Protein AF-A0A946H906-F1 (afdb_monomer_lite)

Secondary structure (DSSP, 8-state):
-BHHHHHHHTTSS-HHHHHHHHHTT-EEETTEEPPTT-B--TT--EEETTEE---TT-----------------HHHHHHHHHHHHHTTSS--

Radius of gyration: 25.54 Å; chains: 1; bounding box: 74×28×42 Å

Foldseek 3Di:
DWQLVFVVLLVPDDSVVSQVQLVVQQKDKQNHRHHHRDDDDDPIFIGGNNHTGGRPPDPPVPVCPVPPPPPVPDPV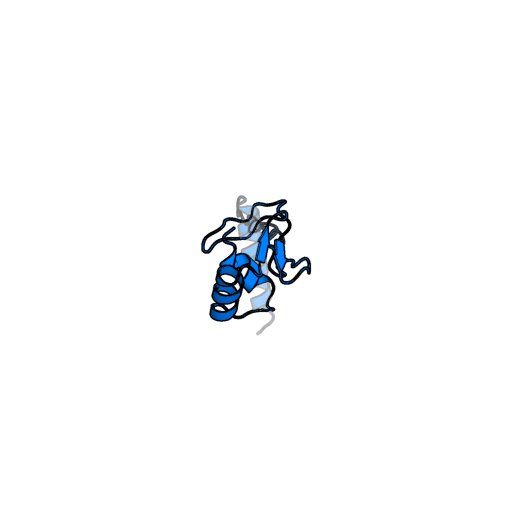VVVVVVVVVVVVVVVPD

Structure (mmCIF, N/CA/C/O backbone):
data_AF-A0A946H906-F1
#
_entry.id   AF-A0A946H906-F1
#
loop_
_atom_site.group_PDB
_atom_site.id
_atom_site.type_symbol
_atom_site.label_atom_id
_atom_site.label_alt_id
_atom_site.label_comp_id
_atom_site.label_asym_id
_atom_site.label_entity_id
_atom_site.label_seq_id
_atom_site.pdbx_PDB_ins_code
_atom_site.Cartn_x
_atom_site.Cartn_y
_atom_site.Cartn_z
_atom_site.occupancy
_atom_site.B_iso_or_equiv
_atom_site.auth_seq_id
_atom_site.auth_comp_id
_atom_site.auth_asym_id
_atom_site.auth_atom_id
_atom_site.pdbx_PDB_model_num
ATOM 1 N N . MET A 1 1 ? -1.592 4.875 3.827 1.00 82.62 1 MET A N 1
ATOM 2 C CA . MET A 1 1 ? -0.747 4.279 2.759 1.00 82.62 1 MET A CA 1
ATOM 3 C C . MET A 1 1 ? -1.570 4.110 1.479 1.00 82.62 1 MET A C 1
ATOM 5 O O . MET A 1 1 ? -2.671 3.612 1.585 1.00 82.62 1 MET A O 1
ATOM 9 N N . ARG A 1 2 ? -1.099 4.500 0.279 1.00 87.94 2 ARG A N 1
ATOM 10 C CA . ARG A 1 2 ? -1.870 4.282 -0.975 1.00 87.94 2 ARG A CA 1
ATOM 11 C C . ARG A 1 2 ? -2.094 2.791 -1.261 1.00 87.94 2 ARG A C 1
ATOM 13 O O . ARG A 1 2 ? -1.145 2.014 -1.129 1.00 87.94 2 ARG A O 1
ATOM 20 N N . ILE A 1 3 ? -3.282 2.425 -1.736 1.00 88.75 3 ILE A N 1
ATOM 21 C CA . ILE A 1 3 ? -3.661 1.038 -2.040 1.00 88.75 3 ILE A CA 1
ATOM 22 C C . ILE A 1 3 ? -2.736 0.393 -3.085 1.00 88.75 3 ILE A C 1
ATOM 24 O O . ILE A 1 3 ? -2.228 -0.697 -2.855 1.00 88.75 3 ILE A O 1
ATOM 28 N N . ASN A 1 4 ? -2.343 1.106 -4.144 1.00 88.38 4 ASN A N 1
ATOM 29 C CA . ASN A 1 4 ? -1.438 0.576 -5.178 1.00 88.38 4 ASN A CA 1
ATOM 30 C C . ASN A 1 4 ? -0.046 0.242 -4.600 1.00 88.38 4 ASN A C 1
ATOM 32 O O . ASN A 1 4 ? 0.676 -0.622 -5.098 1.00 88.38 4 ASN A O 1
ATOM 36 N N . LYS A 1 5 ? 0.374 0.948 -3.537 1.00 86.62 5 LYS A N 1
ATOM 37 C CA . LYS A 1 5 ? 1.610 0.635 -2.801 1.00 86.62 5 LYS A CA 1
ATOM 38 C C . LYS A 1 5 ? 1.411 -0.572 -1.883 1.00 86.62 5 LYS A C 1
ATOM 40 O O . LYS A 1 5 ? 2.341 -1.359 -1.749 1.00 86.62 5 LYS A O 1
ATOM 45 N N . PHE A 1 6 ? 0.231 -0.702 -1.279 1.00 88.50 6 PHE A N 1
ATOM 46 C CA . PHE A 1 6 ? -0.147 -1.838 -0.441 1.00 88.50 6 PHE A CA 1
ATOM 47 C C . PHE A 1 6 ? -0.138 -3.143 -1.243 1.00 88.50 6 PHE A C 1
ATOM 49 O O . PHE A 1 6 ? 0.579 -4.065 -0.871 1.00 88.50 6 PHE A O 1
ATOM 56 N N . VAL A 1 7 ? -0.836 -3.177 -2.382 1.00 87.31 7 VAL A N 1
ATOM 57 C CA . VAL A 1 7 ? -0.913 -4.353 -3.266 1.00 87.31 7 VAL A CA 1
ATOM 58 C C . VAL A 1 7 ? 0.465 -4.705 -3.836 1.00 87.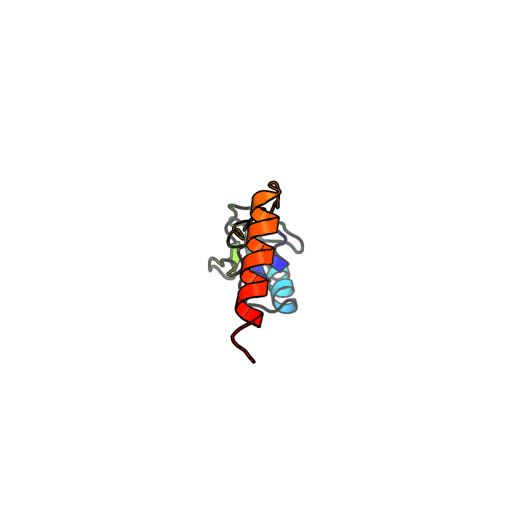31 7 VAL A C 1
ATOM 60 O O . VAL A 1 7 ? 0.877 -5.852 -3.789 1.00 87.31 7 VAL A O 1
ATOM 63 N N . LYS A 1 8 ? 1.279 -3.729 -4.261 1.00 85.69 8 LYS A N 1
ATOM 64 C CA . LYS A 1 8 ? 2.671 -4.025 -4.656 1.00 85.69 8 LYS A CA 1
ATOM 65 C C . LYS A 1 8 ? 3.480 -4.650 -3.506 1.00 85.69 8 LYS A C 1
ATOM 67 O O . LYS A 1 8 ? 4.335 -5.505 -3.726 1.00 85.69 8 LYS A O 1
ATOM 72 N N . ALA A 1 9 ? 3.278 -4.184 -2.275 1.00 84.81 9 ALA A N 1
ATOM 73 C CA . ALA A 1 9 ? 4.036 -4.654 -1.117 1.00 84.81 9 ALA A CA 1
ATOM 74 C C . ALA A 1 9 ? 3.673 -6.087 -0.696 1.00 84.81 9 ALA A C 1
ATOM 76 O O . ALA A 1 9 ? 4.422 -6.676 0.085 1.00 84.81 9 ALA A O 1
ATOM 77 N N . THR A 1 10 ? 2.575 -6.643 -1.217 1.00 84.00 10 THR A N 1
ATOM 78 C CA . THR A 1 10 ? 2.232 -8.063 -1.097 1.00 84.00 10 THR A CA 1
ATOM 79 C C . THR A 1 10 ? 2.880 -8.898 -2.193 1.00 84.00 10 THR A C 1
ATOM 81 O O . THR A 1 10 ? 2.593 -10.074 -2.241 1.00 84.00 10 THR A O 1
ATOM 84 N N . GLY A 1 11 ? 3.708 -8.350 -3.095 1.00 82.44 11 GLY A N 1
ATOM 85 C CA . GLY A 1 11 ? 4.500 -9.098 -4.090 1.00 82.44 11 GLY A CA 1
ATOM 86 C C . GLY A 1 11 ? 3.752 -10.081 -5.003 1.00 82.44 11 GLY A C 1
ATOM 87 O O . GLY A 1 11 ? 4.403 -10.770 -5.777 1.00 82.44 11 GLY A O 1
ATOM 88 N N . LEU A 1 12 ? 2.421 -10.131 -4.926 1.00 79.75 12 LEU A N 1
ATOM 89 C CA . LEU A 1 12 ? 1.551 -10.993 -5.720 1.00 79.75 12 LEU A CA 1
ATOM 90 C C . LEU A 1 12 ? 1.292 -10.391 -7.106 1.00 79.75 12 LEU A C 1
ATOM 92 O O . LEU A 1 12 ? 1.081 -11.127 -8.059 1.00 79.75 12 LEU A O 1
ATOM 96 N N . PHE A 1 13 ? 1.334 -9.059 -7.216 1.00 81.44 13 PHE A N 1
ATOM 97 C CA . PHE A 1 13 ? 0.990 -8.328 -8.433 1.00 81.44 13 PHE A CA 1
ATOM 98 C C . PHE A 1 13 ? 2.075 -7.324 -8.805 1.00 81.44 13 PHE A C 1
ATOM 100 O O . PHE A 1 13 ? 2.667 -6.642 -7.956 1.00 81.44 13 PHE A O 1
ATOM 107 N N . SER A 1 14 ? 2.297 -7.186 -10.108 1.00 84.00 14 SER A N 1
ATOM 108 C CA . SER A 1 14 ? 3.043 -6.074 -10.676 1.00 84.00 14 SER A CA 1
ATOM 109 C C . SER A 1 14 ? 2.284 -4.756 -10.491 1.00 84.00 14 SER A C 1
ATOM 111 O O . SER A 1 14 ? 1.121 -4.705 -10.095 1.00 84.00 14 SER A O 1
ATOM 113 N N . ARG A 1 15 ? 2.953 -3.638 -10.791 1.00 82.44 15 ARG A N 1
ATOM 114 C CA . ARG A 1 15 ? 2.320 -2.310 -10.734 1.00 82.44 15 ARG A CA 1
ATOM 115 C C . ARG A 1 15 ? 1.059 -2.231 -11.597 1.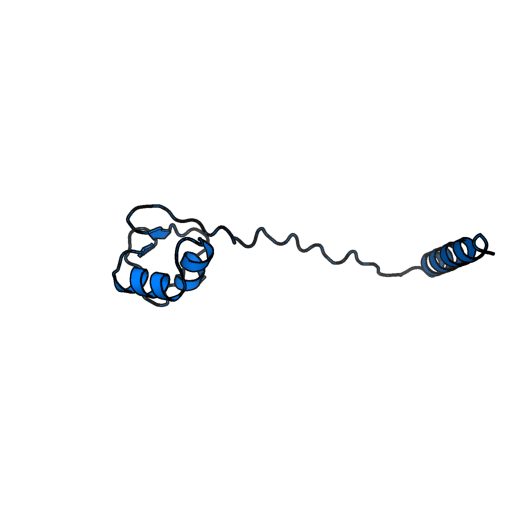00 82.44 15 ARG A C 1
ATOM 117 O O . ARG A 1 15 ? 0.058 -1.727 -11.116 1.00 82.44 15 ARG A O 1
ATOM 124 N N . ARG A 1 16 ? 1.134 -2.742 -12.831 1.00 86.38 16 ARG A N 1
ATOM 125 C CA . ARG 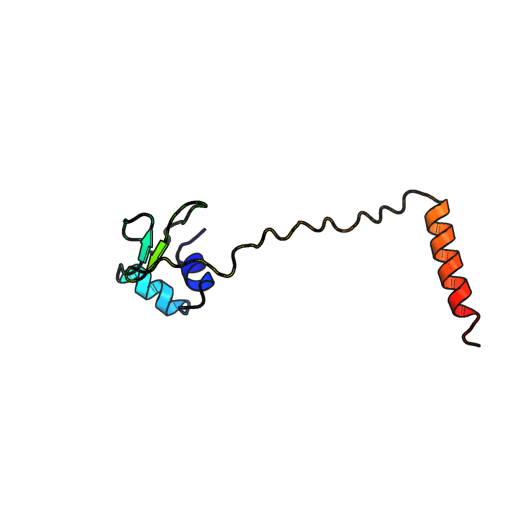A 1 16 ? 0.035 -2.684 -13.803 1.00 86.38 16 ARG A CA 1
ATOM 126 C C . ARG A 1 16 ? -1.132 -3.562 -13.376 1.00 86.38 16 ARG A C 1
ATOM 128 O O . ARG A 1 16 ? -2.267 -3.118 -13.420 1.00 86.38 16 ARG A O 1
ATOM 135 N N . GLU A 1 17 ? -0.847 -4.774 -12.909 1.00 87.12 17 GLU A N 1
ATOM 136 C CA . GLU A 1 17 ? -1.903 -5.678 -12.449 1.00 87.12 17 GLU A CA 1
ATOM 137 C C . GLU A 1 17 ? -2.551 -5.180 -11.156 1.00 87.12 17 GLU A C 1
ATOM 139 O O . GLU A 1 17 ? -3.744 -5.371 -10.966 1.00 87.12 17 GLU A O 1
ATOM 144 N N . ALA A 1 18 ? -1.800 -4.502 -10.282 1.00 86.75 18 ALA A N 1
ATOM 145 C CA . ALA A 1 18 ? -2.382 -3.861 -9.110 1.00 86.75 18 ALA A CA 1
ATOM 146 C C . ALA A 1 18 ? -3.375 -2.762 -9.509 1.00 86.75 18 ALA A C 1
ATOM 148 O O . ALA A 1 18 ? -4.448 -2.685 -8.921 1.00 86.75 18 ALA A O 1
ATOM 149 N N . ASP A 1 19 ? -3.025 -1.931 -10.495 1.00 88.06 19 ASP A N 1
ATOM 150 C CA . ASP A 1 19 ? -3.914 -0.883 -11.001 1.00 88.06 19 ASP A CA 1
ATOM 151 C C . ASP A 1 19 ? -5.180 -1.503 -11.619 1.00 88.06 19 ASP A C 1
ATOM 153 O O . ASP A 1 19 ? -6.283 -1.122 -11.230 1.00 88.06 19 ASP A O 1
ATOM 157 N N . GLN A 1 20 ? -5.022 -2.535 -12.459 1.00 90.25 20 GLN A N 1
ATOM 158 C CA . GLN A 1 20 ? -6.136 -3.267 -13.071 1.00 90.25 20 GLN A CA 1
ATOM 159 C C . GLN A 1 20 ? -7.037 -3.937 -12.024 1.00 90.25 20 GLN A C 1
ATOM 161 O O . GLN A 1 20 ? -8.247 -3.790 -12.067 1.00 90.25 20 GLN A O 1
ATOM 166 N N . ALA A 1 21 ? -6.468 -4.617 -11.025 1.00 89.19 21 ALA A N 1
ATOM 167 C CA . ALA A 1 21 ? -7.247 -5.278 -9.977 1.00 89.19 21 ALA A CA 1
ATOM 168 C C . ALA A 1 21 ? -8.054 -4.287 -9.120 1.00 89.19 21 ALA A C 1
ATOM 170 O O . ALA A 1 21 ? -9.112 -4.634 -8.591 1.00 89.19 21 ALA A O 1
ATOM 171 N N . ILE A 1 22 ? -7.562 -3.056 -8.955 1.00 90.00 22 ILE A N 1
ATOM 172 C CA . ILE A 1 22 ? -8.307 -1.992 -8.276 1.00 90.00 22 ILE A CA 1
ATOM 173 C C . ILE A 1 22 ? -9.426 -1.468 -9.185 1.00 90.00 22 ILE A C 1
ATOM 175 O O . ILE A 1 22 ? -10.542 -1.280 -8.711 1.00 90.00 22 ILE A O 1
ATOM 179 N N . GLU A 1 23 ? -9.137 -1.242 -10.467 1.00 90.50 23 GLU A N 1
ATOM 180 C CA . GLU A 1 23 ? -10.107 -0.760 -11.458 1.00 90.50 23 GLU A CA 1
ATOM 181 C C . GLU A 1 23 ? -11.254 -1.756 -11.684 1.00 90.50 23 GLU A C 1
ATOM 183 O O . GLU A 1 23 ? -12.420 -1.368 -11.669 1.00 90.50 23 GLU A O 1
ATOM 188 N N . ASP A 1 24 ? -10.930 -3.047 -11.758 1.00 91.44 24 ASP A N 1
ATOM 189 C CA . ASP A 1 24 ? -11.878 -4.159 -11.878 1.00 91.44 24 ASP A CA 1
ATOM 190 C C . ASP A 1 24 ? -12.700 -4.386 -10.593 1.00 91.44 24 ASP A C 1
ATOM 192 O O . ASP A 1 24 ? -13.581 -5.245 -10.554 1.00 91.44 24 ASP A O 1
ATOM 196 N N . GLY A 1 25 ? -12.401 -3.671 -9.501 1.00 90.56 25 GLY A N 1
ATOM 197 C CA . GLY A 1 25 ? -13.103 -3.829 -8.227 1.00 90.56 25 GLY A CA 1
ATOM 198 C C . GLY A 1 25 ? -12.799 -5.145 -7.501 1.00 90.56 25 GLY A C 1
ATOM 199 O O . GLY A 1 25 ? -13.554 -5.568 -6.628 1.00 90.56 25 GLY A O 1
ATOM 200 N N . ARG A 1 26 ? -11.680 -5.802 -7.817 1.00 91.06 26 ARG A N 1
ATOM 201 C CA . ARG A 1 26 ? -11.249 -7.050 -7.158 1.00 91.06 26 ARG A CA 1
ATOM 202 C C . ARG A 1 26 ? -10.677 -6.809 -5.761 1.00 91.06 26 ARG A C 1
ATOM 204 O O . ARG A 1 26 ? -10.586 -7.729 -4.947 1.00 91.06 26 ARG A O 1
ATOM 211 N N . VAL A 1 27 ? -10.297 -5.563 -5.470 1.00 91.12 27 VAL A N 1
ATOM 212 C CA . VAL A 1 27 ? -9.765 -5.124 -4.176 1.00 91.12 27 VAL A CA 1
ATOM 213 C C . VAL A 1 27 ? -10.863 -4.482 -3.332 1.00 91.12 27 VAL A C 1
ATOM 215 O O . VAL A 1 27 ? -11.524 -3.533 -3.756 1.00 91.12 27 VAL A O 1
ATOM 218 N N . THR A 1 28 ? -10.995 -4.922 -2.082 1.00 92.44 28 THR A N 1
ATOM 219 C CA . THR A 1 28 ? -11.884 -4.298 -1.096 1.00 92.44 28 THR A CA 1
ATOM 220 C C . THR A 1 28 ? -11.134 -3.922 0.181 1.00 92.44 28 THR A C 1
ATOM 222 O O . THR A 1 28 ? -10.273 -4.653 0.662 1.00 92.44 28 THR A O 1
ATOM 225 N N . ILE A 1 29 ? -11.456 -2.763 0.753 1.00 92.19 29 ILE A N 1
ATOM 226 C CA . ILE A 1 29 ? -10.932 -2.268 2.030 1.00 92.19 29 ILE A CA 1
ATOM 227 C C . ILE A 1 29 ? -12.091 -2.269 3.021 1.00 92.19 29 ILE A C 1
ATOM 229 O O . ILE A 1 29 ? -13.110 -1.626 2.773 1.00 92.19 29 ILE A O 1
ATOM 233 N N . ASN A 1 30 ? -11.970 -2.992 4.135 1.00 90.00 30 ASN A N 1
ATOM 234 C CA . ASN A 1 30 ? -13.022 -3.087 5.156 1.00 90.00 30 ASN A CA 1
ATOM 235 C C . ASN A 1 30 ? -14.412 -3.409 4.562 1.00 90.00 30 ASN A C 1
ATOM 237 O O . ASN A 1 30 ? -15.414 -2.817 4.963 1.00 90.00 30 ASN A O 1
ATOM 241 N N . LYS A 1 31 ? -14.466 -4.338 3.593 1.00 86.81 31 LYS A N 1
ATOM 242 C CA . LYS A 1 31 ? -15.683 -4.755 2.862 1.00 86.81 31 LYS A CA 1
ATOM 243 C C . LYS A 1 31 ? -16.282 -3.703 1.909 1.00 86.81 31 LYS A C 1
ATOM 245 O O . LYS A 1 31 ? -17.405 -3.878 1.448 1.00 86.81 31 LYS A O 1
ATOM 250 N N . LYS A 1 32 ? -15.558 -2.626 1.593 1.00 90.62 32 LYS A N 1
ATOM 251 C CA . LYS A 1 32 ? -15.937 -1.631 0.573 1.00 90.62 32 LYS A CA 1
ATOM 252 C C . LYS A 1 32 ? -14.995 -1.711 -0.623 1.00 90.62 32 LYS A C 1
ATOM 254 O O . LYS A 1 32 ? -13.802 -1.919 -0.427 1.00 90.62 32 LYS A O 1
ATOM 259 N N . LEU A 1 33 ? -15.507 -1.527 -1.840 1.00 91.12 33 LEU A N 1
ATOM 260 C CA . LEU A 1 33 ? -14.682 -1.502 -3.053 1.00 91.12 33 LEU A CA 1
ATOM 261 C C . LEU A 1 33 ? -13.620 -0.405 -2.957 1.00 91.12 33 LEU A C 1
ATOM 263 O O . LEU A 1 33 ? -13.925 0.746 -2.638 1.00 91.12 33 LEU A O 1
ATOM 267 N N . ALA A 1 34 ? -12.367 -0.784 -3.191 1.00 90.69 34 ALA A N 1
ATOM 268 C CA . ALA A 1 34 ? -11.271 0.164 -3.245 1.00 90.69 34 ALA A CA 1
ATOM 269 C C . ALA A 1 34 ? -11.291 0.887 -4.592 1.00 90.69 34 ALA A C 1
ATOM 271 O O . ALA A 1 34 ? -11.499 0.270 -5.629 1.00 90.69 34 ALA A O 1
ATOM 272 N N . THR A 1 35 ? -11.028 2.189 -4.580 1.00 90.38 35 THR A N 1
ATOM 273 C CA . THR A 1 35 ? -10.877 2.988 -5.799 1.00 90.38 35 THR A CA 1
ATOM 274 C C . THR A 1 35 ? -9.408 3.282 -6.084 1.00 90.38 35 THR A C 1
ATOM 276 O O . THR A 1 35 ? -8.549 3.227 -5.193 1.00 90.38 35 THR A O 1
ATOM 279 N N . ILE A 1 36 ? -9.100 3.623 -7.338 1.00 88.69 36 ILE A N 1
ATOM 280 C CA . ILE A 1 36 ? -7.758 4.059 -7.730 1.00 88.69 36 ILE A CA 1
ATOM 281 C C . ILE A 1 36 ? -7.384 5.287 -6.891 1.00 88.69 36 ILE A C 1
ATOM 283 O O . ILE A 1 36 ? -8.082 6.298 -6.879 1.00 88.69 36 ILE A O 1
ATOM 287 N N . GLY A 1 37 ? -6.275 5.190 -6.154 1.00 87.62 37 GLY A N 1
ATOM 288 C CA . GLY A 1 37 ? -5.826 6.250 -5.249 1.00 87.62 37 GLY A CA 1
ATOM 289 C C . GLY A 1 37 ? -6.366 6.165 -3.818 1.00 87.62 37 GLY A C 1
ATOM 290 O O . GLY A 1 37 ? -5.983 7.005 -3.000 1.00 87.62 37 GLY A O 1
ATOM 291 N N . ALA A 1 38 ? -7.160 5.144 -3.478 1.00 89.94 38 ALA A N 1
ATOM 292 C CA . ALA A 1 38 ? -7.616 4.916 -2.110 1.00 89.94 38 ALA A CA 1
ATOM 293 C C . ALA A 1 38 ? -6.448 4.822 -1.112 1.00 89.94 38 ALA A C 1
ATOM 295 O O . ALA A 1 38 ? -5.334 4.371 -1.424 1.00 89.94 38 ALA A O 1
ATOM 296 N N . ILE A 1 39 ? -6.710 5.260 0.119 1.00 90.56 39 ILE A N 1
ATOM 297 C CA . ILE A 1 39 ? -5.736 5.278 1.208 1.00 90.56 39 ILE A CA 1
ATOM 298 C C . ILE A 1 39 ? -6.140 4.222 2.234 1.00 90.56 39 ILE A C 1
ATOM 300 O O . ILE A 1 39 ? -7.234 4.258 2.774 1.00 90.56 39 ILE A O 1
ATOM 304 N N . VAL A 1 40 ? -5.217 3.306 2.504 1.00 88.62 40 VAL A N 1
ATOM 305 C CA . VAL A 1 40 ? -5.294 2.272 3.537 1.00 88.62 40 VAL A CA 1
ATOM 306 C C . VAL A 1 40 ? -4.658 2.799 4.820 1.00 88.62 40 VAL A C 1
ATOM 308 O O . VAL A 1 40 ? -3.503 3.249 4.798 1.00 88.62 40 VAL A O 1
ATOM 311 N N . SER A 1 41 ? -5.388 2.746 5.923 1.00 88.19 41 SER A N 1
ATOM 312 C CA . SER A 1 41 ? -4.941 3.155 7.256 1.00 88.19 41 SER A CA 1
ATOM 313 C C . SER A 1 41 ? -4.359 1.980 8.045 1.00 88.19 41 SER A C 1
ATOM 315 O O . SER A 1 41 ? -4.545 0.813 7.699 1.00 88.19 41 SER A O 1
ATOM 317 N N . GLU A 1 42 ? -3.612 2.282 9.107 1.00 80.06 42 GLU A N 1
ATOM 318 C CA . GLU A 1 42 ? -3.091 1.268 10.029 1.00 80.06 42 GLU A CA 1
ATOM 319 C C . GLU A 1 42 ? -4.256 0.698 10.851 1.00 80.06 42 GLU A C 1
ATOM 321 O O . GLU A 1 42 ? -4.724 1.325 11.794 1.00 80.06 42 GLU A O 1
ATOM 326 N N . GLY A 1 43 ? -4.772 -0.460 10.436 1.00 84.88 43 GLY A N 1
ATOM 327 C CA . GLY A 1 43 ? -5.969 -1.093 11.008 1.00 84.88 43 GLY A CA 1
ATOM 328 C C . GLY A 1 43 ? -6.971 -1.563 9.954 1.00 84.88 43 GLY A C 1
ATOM 329 O O . GLY A 1 43 ? -7.819 -2.401 10.248 1.00 84.88 43 GLY A O 1
ATOM 330 N N . ASP A 1 44 ? -6.837 -1.083 8.718 1.00 89.19 44 ASP A N 1
ATOM 331 C CA . ASP A 1 44 ? -7.708 -1.495 7.625 1.00 89.19 44 ASP A CA 1
ATOM 332 C C . ASP A 1 44 ? -7.352 -2.894 7.114 1.00 89.19 44 ASP A C 1
ATOM 334 O O . ASP A 1 44 ? -6.180 -3.235 6.916 1.00 89.19 44 ASP A O 1
ATOM 338 N N . VAL A 1 45 ? -8.385 -3.693 6.842 1.00 89.81 45 VAL A N 1
ATOM 339 C CA . VAL A 1 45 ? -8.244 -5.031 6.266 1.00 89.81 45 VAL A CA 1
ATOM 340 C C . VAL A 1 45 ? -8.510 -4.962 4.771 1.00 89.81 45 VAL A C 1
ATOM 342 O O . VAL A 1 45 ? -9.631 -4.692 4.330 1.00 89.81 45 VAL A O 1
ATOM 345 N N . VAL A 1 46 ? -7.469 -5.230 3.989 1.00 90.56 46 VAL A N 1
ATOM 346 C CA . VAL A 1 46 ? -7.550 -5.294 2.531 1.00 90.56 46 VAL A CA 1
ATOM 347 C C . VAL A 1 46 ? -7.782 -6.739 2.109 1.00 90.56 46 VAL A C 1
ATOM 349 O O . VAL A 1 46 ? -7.011 -7.626 2.478 1.00 90.56 46 VAL A O 1
ATOM 352 N N . HIS A 1 47 ? -8.833 -6.960 1.328 1.00 91.94 47 HIS A N 1
ATOM 353 C CA . HIS A 1 47 ? -9.099 -8.229 0.669 1.00 91.94 47 HIS A CA 1
ATOM 354 C C . HIS A 1 47 ? -8.887 -8.063 -0.827 1.00 91.94 47 HIS A C 1
ATOM 356 O O . HIS A 1 47 ? -9.234 -7.031 -1.403 1.00 91.94 47 HIS A O 1
ATOM 362 N N . LEU A 1 48 ? -8.347 -9.093 -1.449 1.00 89.19 48 LEU A N 1
ATOM 363 C CA . LEU A 1 48 ? -8.200 -9.205 -2.883 1.00 89.19 48 LEU A CA 1
ATOM 364 C C . LEU A 1 48 ? -8.770 -10.556 -3.293 1.00 89.19 48 LEU A C 1
ATOM 366 O O . LEU A 1 48 ? -8.362 -11.568 -2.735 1.00 89.19 48 LEU A O 1
ATOM 370 N N . ASP A 1 49 ? -9.735 -10.566 -4.211 1.00 88.12 49 ASP A N 1
ATOM 371 C CA . ASP A 1 49 ? -10.406 -11.799 -4.660 1.00 88.12 49 ASP A CA 1
ATOM 372 C C . ASP A 1 49 ? -11.016 -12.638 -3.520 1.00 88.12 49 ASP A C 1
ATOM 374 O O . ASP A 1 49 ? -11.177 -13.849 -3.624 1.00 88.12 49 ASP A O 1
ATOM 378 N N . GLY A 1 50 ? -11.361 -11.987 -2.405 1.00 85.31 50 GLY A N 1
ATOM 379 C CA . GLY A 1 50 ? -11.870 -12.645 -1.198 1.00 85.31 50 GLY A CA 1
ATOM 380 C C . GLY A 1 50 ? -10.790 -13.110 -0.215 1.00 85.31 50 GLY A C 1
ATOM 381 O O . GLY A 1 50 ? -11.121 -13.455 0.918 1.00 85.31 50 GLY A O 1
ATOM 382 N N . GLU A 1 51 ? -9.509 -13.040 -0.577 1.00 87.62 51 GLU A N 1
ATOM 383 C CA . GLU A 1 51 ? -8.397 -13.369 0.313 1.00 87.62 51 GLU A CA 1
ATOM 384 C C . GLU A 1 51 ? -7.840 -12.131 1.018 1.00 87.62 51 GLU A C 1
ATOM 386 O O . GLU A 1 51 ? -7.631 -11.075 0.419 1.00 87.62 51 GLU A O 1
ATOM 391 N N . ILE A 1 52 ? -7.558 -12.252 2.316 1.00 89.19 52 ILE A N 1
ATOM 392 C CA . ILE A 1 52 ? -6.939 -11.170 3.086 1.00 89.19 52 ILE A CA 1
ATOM 393 C C . ILE A 1 52 ? -5.456 -11.091 2.730 1.00 89.19 52 ILE A C 1
ATOM 395 O O . ILE A 1 52 ? -4.667 -11.962 3.098 1.00 89.19 52 ILE A O 1
ATOM 399 N N . ILE A 1 53 ? -5.061 -9.992 2.092 1.00 87.94 53 ILE A N 1
ATOM 400 C CA . ILE A 1 53 ? -3.671 -9.750 1.709 1.00 87.94 53 ILE A CA 1
ATOM 401 C C . ILE A 1 53 ? -2.960 -8.871 2.742 1.00 87.94 53 ILE A C 1
ATOM 403 O O . ILE A 1 53 ? -3.487 -7.863 3.217 1.00 87.94 53 ILE A O 1
ATOM 407 N N . LYS A 1 54 ? -1.724 -9.243 3.094 1.00 85.06 54 LYS A N 1
ATOM 408 C CA . LYS A 1 54 ? -0.876 -8.498 4.038 1.00 85.06 54 LYS A CA 1
ATOM 409 C C . LYS A 1 54 ? 0.438 -8.100 3.366 1.00 85.06 54 LYS A C 1
ATOM 411 O O . LYS A 1 54 ? 1.094 -8.958 2.779 1.00 85.06 54 LYS A O 1
ATOM 416 N N . PRO A 1 55 ? 0.855 -6.826 3.439 1.00 82.38 55 PRO A N 1
ATOM 417 C CA . PRO A 1 55 ? 2.088 -6.383 2.815 1.00 82.38 55 PRO A CA 1
ATOM 418 C C . PRO A 1 55 ? 3.270 -6.999 3.564 1.00 82.38 55 PRO A C 1
ATOM 420 O O . PRO A 1 55 ? 3.401 -6.835 4.777 1.00 82.38 55 PRO A O 1
ATOM 423 N N . PHE A 1 56 ? 4.162 -7.683 2.850 1.00 70.56 56 PHE A N 1
ATOM 424 C CA . PHE A 1 56 ? 5.357 -8.287 3.455 1.00 70.56 56 PHE A CA 1
ATOM 425 C C . PHE A 1 56 ? 6.321 -7.211 3.932 1.00 70.56 56 PHE A C 1
ATOM 427 O O . PHE A 1 56 ? 6.948 -7.318 4.985 1.00 70.56 56 PHE A O 1
ATOM 434 N N . ASN A 1 57 ? 6.383 -6.126 3.159 1.00 63.56 57 ASN A N 1
ATOM 435 C CA . ASN A 1 57 ? 7.078 -4.912 3.526 1.00 63.56 57 ASN A CA 1
ATOM 436 C C . ASN A 1 57 ? 6.141 -4.014 4.335 1.00 63.56 57 ASN A C 1
ATOM 438 O O . ASN A 1 57 ? 5.884 -2.861 3.980 1.00 63.56 57 ASN A O 1
ATOM 442 N N . THR A 1 58 ? 5.650 -4.530 5.464 1.00 51.88 58 THR A N 1
ATOM 443 C CA . THR A 1 58 ? 5.514 -3.622 6.599 1.00 51.88 58 THR A CA 1
ATOM 444 C C . THR A 1 58 ? 6.873 -2.935 6.730 1.00 51.88 58 THR A C 1
ATOM 446 O O . THR A 1 58 ? 7.907 -3.601 6.582 1.00 51.88 58 THR A O 1
ATOM 449 N N . PRO A 1 59 ? 6.952 -1.626 7.004 1.00 51.22 59 PRO A N 1
ATOM 450 C CA . PRO A 1 59 ? 8.092 -1.205 7.775 1.00 51.22 59 PRO A CA 1
ATOM 451 C C . PRO A 1 59 ? 7.973 -2.042 9.054 1.00 51.22 59 PRO A C 1
ATOM 453 O O . PRO A 1 59 ? 7.296 -1.631 9.990 1.00 51.22 59 PRO A O 1
ATOM 456 N N . LYS A 1 60 ? 8.616 -3.232 9.109 1.00 44.69 60 LYS A N 1
ATOM 457 C CA . LYS A 1 60 ? 9.260 -3.709 10.334 1.00 44.69 60 LYS A CA 1
ATOM 458 C C . LYS A 1 60 ? 9.794 -2.420 10.862 1.00 44.69 60 LYS A C 1
ATOM 460 O O . LYS A 1 60 ? 10.612 -1.847 10.130 1.00 44.69 60 LYS A O 1
ATOM 465 N N . GLN A 1 61 ? 9.211 -1.914 11.961 1.00 50.81 61 GLN A N 1
ATOM 466 C CA . GLN A 1 61 ? 9.676 -0.712 12.626 1.00 50.81 61 GLN A CA 1
ATOM 467 C C . GLN A 1 61 ? 11.168 -0.831 12.461 1.00 50.81 61 GLN A C 1
ATOM 469 O O . GLN A 1 61 ? 11.750 -1.797 12.972 1.00 50.81 61 GLN A O 1
ATOM 474 N N . ARG A 1 62 ? 11.770 -0.025 11.567 1.00 43.03 62 ARG A N 1
ATOM 475 C CA . ARG A 1 62 ? 13.217 -0.007 11.513 1.00 43.03 62 ARG A CA 1
ATOM 476 C C . ARG A 1 62 ? 13.391 0.503 12.909 1.00 43.03 62 ARG A C 1
ATOM 478 O O . ARG A 1 62 ? 13.024 1.659 13.137 1.00 43.03 62 ARG A O 1
ATOM 485 N N . LYS A 1 63 ? 13.743 -0.379 13.867 1.00 43.06 63 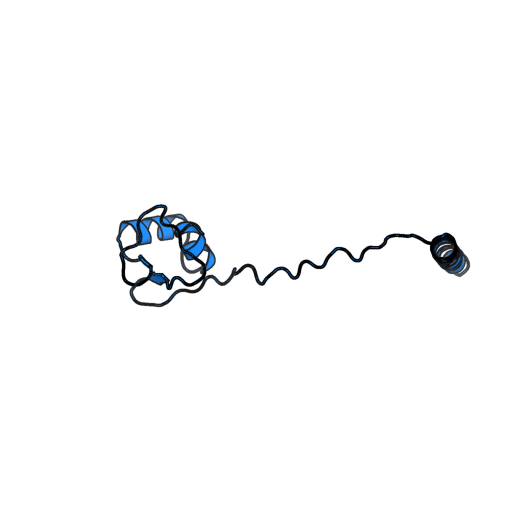LYS A N 1
ATOM 486 C CA . LYS A 1 63 ? 14.222 0.052 15.167 1.00 43.06 63 LYS A CA 1
ATOM 487 C C . LYS A 1 63 ? 15.112 1.173 14.709 1.00 43.06 63 LYS A C 1
ATOM 489 O O . LYS A 1 63 ? 15.974 0.920 13.854 1.00 43.06 63 LYS A O 1
ATOM 494 N N . LYS A 1 64 ? 14.765 2.419 15.045 1.00 47.53 64 LYS A N 1
ATOM 495 C CA . LYS A 1 64 ? 15.709 3.493 14.837 1.00 47.53 64 LYS A CA 1
ATOM 496 C C . LYS A 1 64 ? 16.833 2.968 15.701 1.00 47.53 64 LYS A C 1
ATOM 498 O O . LYS A 1 64 ? 16.772 3.068 16.920 1.00 47.53 64 LYS A O 1
ATOM 503 N N . VAL A 1 65 ? 17.774 2.257 15.084 1.00 49.38 65 VAL A N 1
ATOM 504 C CA . VAL A 1 65 ? 19.101 2.117 15.603 1.00 49.38 65 VAL A CA 1
ATOM 505 C C . VAL A 1 65 ? 19.476 3.566 15.482 1.00 49.38 65 VAL A C 1
ATOM 507 O O . VAL A 1 65 ? 19.794 4.069 14.404 1.00 49.38 65 VAL A O 1
ATOM 510 N N . LEU A 1 66 ? 19.184 4.285 16.568 1.00 47.62 66 LEU A N 1
ATOM 511 C CA . LEU A 1 66 ? 19.814 5.537 16.847 1.00 47.62 66 LEU A CA 1
ATOM 512 C C . LEU A 1 66 ? 21.264 5.219 16.495 1.00 47.62 66 LEU A C 1
ATOM 514 O O . LEU A 1 66 ? 21.759 4.192 16.989 1.00 47.62 66 LEU A O 1
ATOM 518 N N . PRO A 1 67 ? 21.905 5.955 15.570 1.00 56.56 67 PRO A N 1
ATOM 519 C CA . PRO A 1 67 ? 23.339 5.786 15.437 1.00 56.56 67 PRO A CA 1
ATOM 520 C C . PRO A 1 67 ? 23.863 5.798 16.875 1.00 56.56 67 PRO A C 1
ATOM 522 O O . PRO A 1 67 ? 23.406 6.664 17.638 1.00 56.56 67 PRO A O 1
ATOM 525 N N . PRO A 1 68 ? 24.659 4.796 17.308 1.00 50.59 68 PRO A N 1
ATOM 526 C CA . PRO A 1 68 ? 25.226 4.857 18.640 1.00 50.59 68 PRO A CA 1
ATOM 527 C C . PRO A 1 68 ? 25.810 6.251 18.718 1.00 50.59 68 PRO A C 1
ATOM 529 O O . PRO A 1 68 ? 26.543 6.662 17.813 1.00 50.59 68 PRO A O 1
ATOM 532 N N . ALA A 1 69 ? 25.345 7.026 19.691 1.00 48.25 69 ALA A N 1
ATOM 533 C CA . ALA A 1 69 ? 25.865 8.347 19.917 1.00 48.25 69 ALA A CA 1
ATOM 534 C C . ALA A 1 69 ? 27.331 8.144 20.298 1.00 48.25 69 ALA A C 1
ATOM 536 O O . ALA A 1 69 ? 27.677 8.097 21.473 1.00 48.25 69 ALA A O 1
ATOM 537 N N . VAL A 1 70 ? 28.216 8.003 19.309 1.00 51.38 70 VAL A N 1
ATOM 538 C CA . VAL A 1 70 ? 29.633 8.264 19.479 1.00 51.38 70 VAL A CA 1
ATOM 539 C C . VAL A 1 70 ? 29.701 9.774 19.533 1.00 51.38 70 VAL A C 1
ATOM 541 O O . VAL A 1 70 ? 30.010 10.469 18.574 1.00 51.38 70 VAL A O 1
ATOM 544 N N . ASN A 1 71 ? 29.278 10.281 20.679 1.00 52.91 71 ASN A N 1
ATOM 545 C CA . ASN A 1 71 ? 29.592 11.597 21.145 1.00 52.91 71 ASN A CA 1
ATOM 546 C C . ASN A 1 71 ? 30.938 11.408 21.846 1.00 52.91 71 ASN A C 1
ATOM 548 O O . ASN A 1 71 ? 30.947 10.898 22.968 1.00 52.91 71 ASN A O 1
ATOM 552 N N . PRO A 1 72 ? 32.091 11.723 21.226 1.00 51.75 72 PRO A N 1
ATOM 553 C CA . PRO A 1 72 ? 33.359 11.656 21.929 1.00 51.75 72 PRO A CA 1
ATOM 554 C C . PRO A 1 72 ? 33.419 12.857 22.874 1.00 51.75 72 PRO A C 1
ATOM 556 O O . PRO A 1 72 ? 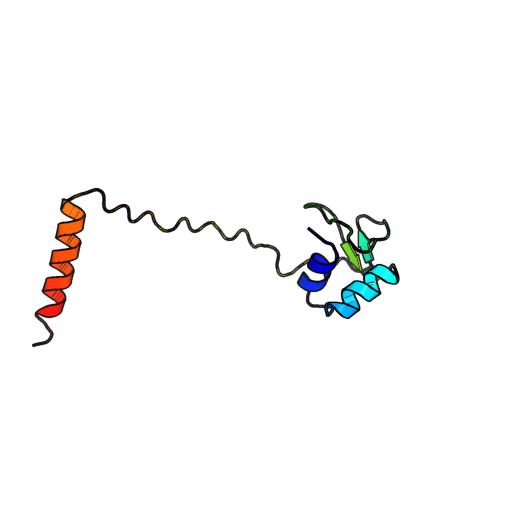34.137 13.824 22.631 1.00 51.75 72 PRO A O 1
ATOM 559 N N . LYS A 1 73 ? 32.632 12.835 23.948 1.00 53.06 73 LYS A N 1
ATOM 560 C CA . LYS A 1 73 ? 32.669 13.865 24.983 1.00 53.06 73 LYS A CA 1
ATOM 561 C C . LYS A 1 73 ? 33.329 13.326 26.242 1.00 53.06 73 LYS A C 1
ATOM 563 O O . LYS A 1 73 ? 32.780 13.393 27.330 1.00 53.06 73 LYS A O 1
ATOM 568 N N . SER A 1 74 ? 34.572 12.869 26.085 1.00 60.38 74 SER A N 1
ATOM 569 C CA . SER A 1 74 ? 35.615 13.123 27.080 1.00 60.38 74 SER A CA 1
ATOM 570 C C . SER A 1 74 ? 37.007 13.106 26.429 1.00 60.38 74 SER A C 1
ATOM 572 O O . SER A 1 74 ? 37.303 12.297 25.544 1.00 60.38 74 SER A O 1
ATOM 574 N N . LYS A 1 75 ? 37.889 14.019 26.864 1.00 56.12 75 LYS A N 1
ATOM 575 C CA . LYS A 1 75 ? 39.296 14.099 26.416 1.00 56.12 75 LYS A CA 1
ATOM 576 C C . LYS A 1 75 ? 40.034 12.772 26.654 1.00 56.12 75 LYS A C 1
ATOM 578 O O . LYS A 1 75 ? 40.865 12.381 25.839 1.00 56.12 75 LYS A O 1
ATOM 583 N N . GLN A 1 76 ? 39.673 12.056 27.721 1.00 60.38 76 GLN A N 1
ATOM 584 C CA . GLN A 1 76 ? 40.244 10.757 28.083 1.00 60.38 76 GLN A CA 1
ATOM 585 C C . GLN A 1 76 ? 39.906 9.664 27.056 1.00 60.38 76 GLN A C 1
ATOM 587 O O . GLN A 1 76 ? 40.794 8.909 26.663 1.00 60.38 76 GLN A O 1
ATOM 592 N N . GLN A 1 77 ? 38.673 9.624 26.537 1.00 60.41 77 GLN A N 1
ATOM 593 C CA . GLN A 1 77 ? 38.262 8.623 25.541 1.00 60.41 77 GLN A CA 1
ATOM 594 C C . GLN A 1 77 ? 38.948 8.832 24.177 1.00 60.41 77 GLN A C 1
ATOM 596 O O . GLN A 1 77 ? 39.346 7.860 23.534 1.00 60.41 77 GLN A O 1
ATOM 601 N N . ARG A 1 78 ? 39.191 10.090 23.762 1.00 62.03 78 ARG A N 1
ATOM 602 C CA . ARG A 1 78 ? 39.996 10.397 22.555 1.00 62.03 78 ARG A CA 1
ATOM 603 C C . ARG A 1 78 ? 41.441 9.908 22.686 1.00 62.03 78 ARG A C 1
ATOM 605 O O . ARG A 1 78 ? 41.997 9.400 21.715 1.00 62.03 78 ARG A O 1
ATOM 612 N N . ILE A 1 79 ? 42.041 10.047 23.871 1.00 66.06 79 ILE A N 1
ATOM 613 C CA . ILE A 1 79 ? 43.418 9.601 24.139 1.00 66.06 79 ILE A CA 1
ATOM 614 C C . ILE A 1 79 ? 43.508 8.071 24.116 1.00 66.06 79 ILE A C 1
ATOM 616 O O . ILE A 1 79 ? 44.433 7.532 23.508 1.00 66.06 79 ILE A O 1
ATOM 620 N N . ALA A 1 80 ? 42.540 7.371 24.717 1.00 68.00 80 ALA A N 1
ATOM 621 C CA . ALA A 1 80 ? 42.491 5.908 24.709 1.00 68.00 80 ALA A CA 1
ATOM 622 C C . ALA A 1 80 ? 42.429 5.345 23.278 1.00 68.00 80 ALA A C 1
ATOM 624 O O . ALA A 1 80 ? 43.216 4.468 22.923 1.00 68.00 80 ALA A O 1
ATOM 625 N N . TYR A 1 81 ? 41.576 5.924 22.425 1.00 65.38 81 TYR A N 1
ATOM 626 C CA . TYR A 1 81 ? 41.457 5.526 21.020 1.00 65.38 81 TYR A CA 1
ATOM 627 C C . TYR A 1 81 ? 42.752 5.753 20.218 1.00 65.38 81 TYR A C 1
ATOM 629 O O . TYR A 1 81 ? 43.167 4.900 19.433 1.00 65.38 81 TYR A O 1
ATOM 637 N N . GLN A 1 82 ? 43.438 6.882 20.432 1.00 65.62 82 GLN A N 1
ATOM 638 C CA . GLN A 1 82 ? 44.716 7.157 19.764 1.00 65.62 82 GLN A CA 1
ATOM 639 C C . GLN A 1 82 ? 45.847 6.231 20.237 1.00 65.62 82 GLN A C 1
ATOM 641 O O . GLN A 1 82 ? 46.670 5.820 19.417 1.00 65.62 82 GLN A O 1
ATOM 646 N N . LYS A 1 83 ? 45.890 5.880 21.532 1.00 68.25 83 LYS A N 1
ATOM 647 C CA . LYS A 1 83 ? 46.878 4.933 22.078 1.00 68.25 83 LYS A CA 1
ATOM 648 C C . LYS A 1 83 ? 46.699 3.529 21.500 1.00 68.25 83 LYS A C 1
ATOM 650 O O . LYS A 1 83 ? 47.669 2.988 20.973 1.00 68.25 83 LYS A O 1
ATOM 655 N N . ALA A 1 84 ? 45.477 2.993 21.512 1.00 62.97 84 ALA A N 1
ATOM 656 C CA . ALA A 1 84 ? 45.188 1.644 21.013 1.00 62.97 84 ALA A CA 1
ATOM 657 C C . ALA A 1 84 ? 45.578 1.467 19.531 1.00 62.97 84 ALA A C 1
ATOM 659 O O . ALA A 1 84 ? 46.174 0.466 19.139 1.00 62.97 84 ALA A O 1
ATOM 660 N N . ASN A 1 85 ? 45.333 2.487 18.703 1.00 63.88 85 ASN A N 1
ATOM 661 C CA . ASN A 1 85 ? 45.695 2.445 17.283 1.00 63.88 85 ASN A CA 1
ATOM 662 C C . ASN A 1 85 ? 47.204 2.584 17.017 1.00 63.88 85 ASN A C 1
ATOM 664 O O . ASN A 1 85 ? 47.683 2.168 15.960 1.00 63.88 85 ASN A O 1
ATOM 668 N N . LYS A 1 86 ? 47.974 3.159 17.949 1.00 59.91 86 LYS A N 1
ATOM 669 C CA . LYS A 1 86 ? 49.436 3.264 17.827 1.00 59.91 86 LYS A CA 1
ATOM 670 C C . LYS A 1 86 ? 50.133 1.947 18.178 1.00 59.91 86 LYS A C 1
ATOM 672 O O . LYS A 1 86 ? 51.170 1.642 17.592 1.00 59.91 86 LYS A O 1
ATOM 677 N N . GLU A 1 87 ? 49.559 1.167 19.089 1.00 57.91 87 GLU A N 1
ATOM 678 C CA . GLU A 1 87 ? 50.104 -0.117 19.540 1.00 57.91 87 GLU A CA 1
ATOM 679 C C . GLU A 1 87 ? 49.996 -1.200 18.457 1.00 57.91 87 GLU A C 1
ATOM 681 O O . GLU A 1 87 ? 50.995 -1.833 18.118 1.00 57.91 87 GLU A O 1
ATOM 686 N N . ASN A 1 88 ? 48.860 -1.274 17.758 1.00 56.94 88 ASN A N 1
ATOM 687 C CA . ASN A 1 88 ? 48.671 -2.192 16.624 1.00 56.94 88 ASN A CA 1
ATOM 688 C C . ASN A 1 88 ? 49.600 -1.925 15.422 1.00 56.94 88 ASN A C 1
ATOM 690 O O . ASN A 1 88 ? 49.767 -2.787 14.562 1.00 56.94 88 ASN A O 1
ATOM 694 N N . ARG A 1 89 ? 50.239 -0.749 15.346 1.00 56.31 89 ARG A N 1
ATOM 695 C CA . ARG A 1 89 ? 51.245 -0.435 14.315 1.00 56.31 89 ARG A CA 1
ATOM 696 C C . ARG A 1 89 ? 52.658 -0.909 14.661 1.00 56.31 89 ARG A C 1
ATOM 698 O O . ARG A 1 89 ? 53.505 -0.919 13.774 1.00 56.31 89 ARG A O 1
ATOM 705 N N . ARG A 1 90 ? 52.933 -1.293 15.913 1.00 58.41 90 ARG A N 1
ATOM 706 C CA . ARG A 1 90 ? 54.272 -1.715 16.363 1.00 58.41 90 ARG A CA 1
ATOM 707 C C . ARG A 1 90 ? 54.523 -3.222 16.293 1.00 58.41 90 ARG A C 1
ATOM 709 O O . ARG A 1 90 ? 55.654 -3.626 16.505 1.00 58.41 90 ARG A O 1
ATOM 716 N N . HIS A 1 91 ? 53.523 -4.043 15.982 1.00 56.78 91 HIS A N 1
ATOM 717 C CA . HIS A 1 91 ? 53.689 -5.499 15.816 1.00 56.78 91 HIS A CA 1
ATOM 718 C C . HIS A 1 91 ? 53.676 -5.964 14.351 1.00 56.78 91 HIS A C 1
ATOM 720 O O . HIS A 1 91 ? 53.571 -7.154 14.077 1.00 56.78 91 HIS A O 1
ATOM 726 N N . LYS A 1 92 ? 53.788 -5.034 13.392 1.00 54.00 92 LYS A N 1
ATOM 727 C CA . LYS A 1 92 ? 53.893 -5.357 11.959 1.00 54.00 92 LYS A CA 1
ATOM 728 C C . LYS A 1 92 ? 55.159 -4.787 11.308 1.00 54.00 92 LYS A C 1
ATOM 730 O O . LYS A 1 92 ? 55.118 -4.341 10.161 1.00 54.00 92 LYS A O 1
ATOM 735 N N . LYS A 1 93 ? 56.259 -4.771 12.061 1.00 50.34 93 LYS A N 1
ATOM 736 C CA . LYS A 1 93 ? 57.623 -4.584 11.564 1.00 50.34 93 LYS A CA 1
ATOM 737 C C . LYS A 1 93 ? 58.557 -5.512 12.315 1.00 50.34 93 LYS A C 1
ATOM 739 O O . LYS A 1 93 ? 58.359 -5.614 13.544 1.00 50.34 93 LYS A O 1
#

pLDDT: mean 74.88, std 16.33, range [43.03, 92.44]

Sequence (93 aa):
MRINKFVKATGLFSRREADQAIEDGRVTINKKLATIGAIVSEGDVVHLDGEIIKPFNTPKQRKKVLPPAVNPKSKQQRIAYQKANKENRRHKK